Protein AF-A0A2N2MR19-F1 (afdb_monomer_lite)

pLDDT: mean 91.31, std 7.8, range [60.38, 98.38]

Radius of gyration: 13.55 Å; chains: 1; bounding box: 36×27×37 Å

Sequence (94 aa):
MSKTGAPLTHYILKITGTYNGVSVNQIGLSGLVTNTPYGPGSFEFVLGTTPVDSDDLLTIQVFSPTGTEVLGPVSIDTFASCSKNLQIINFQAK

Foldseek 3Di:
DDPVPDADWQKKKWKFFDDPNHTDTDIWTFQPDPPQPPHRRDIDDDPDDAFDWDDQGMWMWIGGNVRHTPGDTDGDTTGRDPVGNDDDDDDDDD

Structure (mmCIF, N/CA/C/O backbone):
data_AF-A0A2N2MR19-F1
#
_entry.id   AF-A0A2N2MR19-F1
#
loop_
_atom_site.group_PDB
_atom_site.id
_atom_site.type_symbol
_atom_site.label_atom_id
_atom_site.label_alt_id
_atom_site.label_comp_id
_atom_site.label_asym_id
_atom_site.label_entity_id
_atom_site.label_seq_id
_atom_site.pdbx_PDB_ins_code
_atom_site.Cartn_x
_atom_site.Cartn_y
_atom_site.Cartn_z
_atom_site.occupancy
_atom_site.B_iso_or_equiv
_atom_site.auth_seq_id
_atom_site.auth_comp_id
_atom_site.auth_asym_id
_atom_site.auth_atom_id
_atom_site.pdbx_PDB_model_num
ATOM 1 N N . MET A 1 1 ? 10.316 -5.908 -9.107 1.00 62.69 1 MET A N 1
ATOM 2 C CA . MET A 1 1 ? 11.019 -5.498 -7.869 1.00 62.69 1 MET A CA 1
ATOM 3 C C . MET A 1 1 ? 12.524 -5.539 -8.104 1.00 62.69 1 MET A C 1
ATOM 5 O O . MET A 1 1 ? 12.952 -6.249 -9.009 1.00 62.69 1 MET A O 1
ATOM 9 N N . SER A 1 2 ? 13.312 -4.734 -7.387 1.00 62.41 2 SER A N 1
ATOM 10 C CA . SER A 1 2 ? 14.753 -4.611 -7.647 1.00 62.41 2 SER A CA 1
ATOM 11 C C . SER A 1 2 ? 15.483 -5.916 -7.336 1.00 62.41 2 SER A C 1
ATOM 13 O O . SER A 1 2 ? 15.294 -6.480 -6.263 1.00 62.41 2 SER A O 1
ATOM 15 N N . LYS A 1 3 ? 16.320 -6.382 -8.269 1.00 69.06 3 LYS A N 1
ATOM 16 C CA . LYS A 1 3 ? 17.200 -7.551 -8.081 1.00 69.06 3 LYS A CA 1
ATOM 17 C C . LYS A 1 3 ? 18.569 -7.184 -7.500 1.00 69.06 3 LYS A C 1
ATOM 19 O O . LYS A 1 3 ? 19.364 -8.064 -7.202 1.00 69.06 3 LYS A O 1
ATOM 24 N N . THR A 1 4 ? 18.853 -5.889 -7.369 1.00 75.00 4 THR A N 1
ATOM 25 C CA . THR A 1 4 ? 20.146 -5.360 -6.908 1.00 75.00 4 THR A CA 1
ATOM 26 C C . THR A 1 4 ? 20.059 -4.722 -5.520 1.00 75.00 4 THR A C 1
ATOM 28 O O . THR A 1 4 ? 21.050 -4.191 -5.033 1.00 75.00 4 THR A O 1
ATOM 31 N N . GLY A 1 5 ? 18.873 -4.718 -4.897 1.00 75.06 5 GLY A N 1
ATOM 32 C CA . GLY A 1 5 ? 18.608 -4.002 -3.644 1.00 75.06 5 GLY A CA 1
ATOM 33 C C . GLY A 1 5 ? 18.423 -2.489 -3.810 1.00 75.06 5 GLY A C 1
ATOM 34 O O . GLY A 1 5 ? 18.114 -1.803 -2.840 1.00 75.06 5 GLY A O 1
ATOM 35 N N . ALA A 1 6 ? 18.565 -1.955 -5.030 1.00 85.44 6 ALA A N 1
ATOM 36 C CA . ALA A 1 6 ? 18.304 -0.543 -5.295 1.00 85.44 6 ALA A CA 1
ATOM 37 C C . ALA A 1 6 ? 16.829 -0.186 -5.005 1.00 85.44 6 ALA A C 1
ATOM 39 O O . ALA A 1 6 ? 15.941 -0.934 -5.433 1.00 85.44 6 ALA A O 1
ATOM 40 N N . PRO A 1 7 ? 16.549 0.939 -4.323 1.00 88.19 7 PRO A N 1
ATOM 41 C CA . PRO A 1 7 ? 15.186 1.374 -4.051 1.00 88.19 7 PRO A CA 1
ATOM 42 C C . PRO A 1 7 ? 14.441 1.662 -5.356 1.00 88.19 7 PRO A C 1
ATOM 44 O O . PRO A 1 7 ? 14.980 2.275 -6.277 1.00 88.19 7 PRO A O 1
ATOM 47 N N . LEU A 1 8 ? 13.186 1.227 -5.426 1.00 89.94 8 LEU A N 1
ATOM 48 C CA . LEU A 1 8 ? 12.313 1.502 -6.561 1.00 89.94 8 LEU A CA 1
ATOM 49 C C . LEU A 1 8 ? 11.469 2.740 -6.273 1.00 89.94 8 LEU A C 1
ATOM 51 O O . LEU A 1 8 ? 10.660 2.727 -5.348 1.00 89.94 8 LEU A O 1
ATOM 55 N N . THR A 1 9 ? 11.634 3.791 -7.072 1.00 93.94 9 THR A N 1
ATOM 56 C CA . THR A 1 9 ? 10.881 5.050 -6.961 1.00 93.94 9 THR A CA 1
ATOM 57 C C . THR A 1 9 ? 9.869 5.189 -8.095 1.00 93.94 9 THR A C 1
ATOM 59 O O . THR A 1 9 ? 10.037 4.586 -9.156 1.00 93.94 9 THR A O 1
ATOM 62 N N . HIS A 1 10 ? 8.826 5.991 -7.875 1.00 95.44 10 HIS A N 1
ATOM 63 C CA . HIS A 1 10 ? 7.726 6.248 -8.815 1.00 95.44 10 HIS A CA 1
ATOM 64 C C . HIS A 1 10 ? 6.864 5.022 -9.151 1.00 95.44 10 HIS A C 1
ATOM 66 O O . HIS A 1 10 ? 6.086 5.056 -10.104 1.00 95.44 10 HIS A O 1
ATOM 72 N N . TYR A 1 11 ? 6.977 3.940 -8.377 1.00 96.19 11 TYR A N 1
ATOM 73 C CA . TYR A 1 11 ? 6.047 2.821 -8.486 1.00 96.19 11 TYR A CA 1
ATOM 74 C C . TYR A 1 11 ? 4.734 3.209 -7.826 1.00 96.19 11 TYR A C 1
ATOM 76 O O . TYR A 1 11 ? 4.722 3.916 -6.818 1.00 96.19 11 TYR A O 1
ATOM 84 N N . ILE A 1 12 ? 3.639 2.734 -8.405 1.00 97.56 12 ILE A N 1
ATOM 85 C CA . ILE A 1 12 ? 2.295 3.031 -7.933 1.00 97.56 12 ILE A CA 1
ATOM 86 C C . ILE A 1 12 ? 1.918 1.954 -6.929 1.00 97.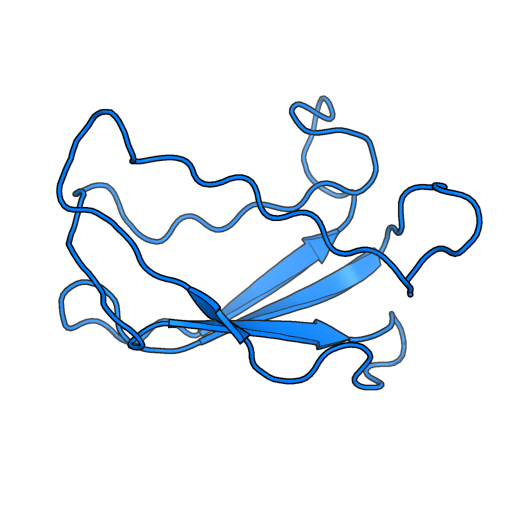56 12 ILE A C 1
ATOM 88 O O . ILE A 1 12 ? 1.923 0.769 -7.256 1.00 97.56 12 ILE A O 1
ATOM 92 N N . LEU A 1 13 ? 1.577 2.364 -5.716 1.00 97.12 13 LEU A N 1
ATOM 93 C CA . LEU A 1 13 ? 1.002 1.491 -4.709 1.00 97.12 13 LEU A CA 1
ATOM 94 C C . LEU A 1 13 ? -0.471 1.821 -4.574 1.00 97.12 13 LEU A C 1
ATOM 96 O O . LEU A 1 13 ? -0.846 2.990 -4.498 1.00 97.12 13 LEU A O 1
ATOM 100 N N . LYS A 1 14 ? -1.304 0.791 -4.537 1.00 97.81 14 LYS A N 1
ATOM 101 C CA . LYS A 1 14 ? -2.741 0.932 -4.330 1.00 97.81 14 LYS A CA 1
ATOM 102 C C . LY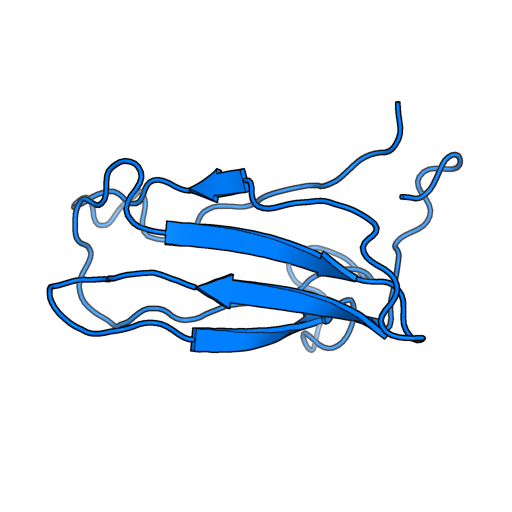S A 1 14 ? -3.130 0.120 -3.112 1.00 97.81 14 LYS A C 1
ATOM 104 O O . LYS A 1 14 ? -2.871 -1.079 -3.096 1.00 97.81 14 LYS A O 1
ATOM 109 N N . ILE A 1 15 ? -3.751 0.766 -2.130 1.00 97.81 15 ILE A N 1
ATOM 110 C CA . ILE A 1 15 ? -4.354 0.091 -0.980 1.00 97.81 15 ILE A CA 1
ATOM 111 C C . ILE A 1 15 ? -5.874 0.176 -1.082 1.00 97.81 15 ILE A C 1
ATOM 113 O O . ILE A 1 15 ? -6.443 1.255 -1.274 1.00 97.81 15 ILE A O 1
ATOM 117 N N . THR A 1 16 ? -6.532 -0.973 -0.983 1.00 98.38 16 THR A N 1
ATOM 118 C CA . THR A 1 16 ? -7.986 -1.103 -1.100 1.00 98.38 16 THR A CA 1
ATOM 119 C C . THR A 1 16 ? -8.561 -2.010 -0.037 1.00 98.38 16 THR A C 1
ATOM 121 O O . THR A 1 16 ? -7.904 -2.958 0.382 1.00 98.38 16 THR A O 1
ATOM 124 N N . GLY A 1 17 ? -9.810 -1.767 0.348 1.00 97.62 17 GLY A N 1
ATOM 125 C CA . GLY A 1 17 ? -10.536 -2.639 1.261 1.00 97.62 17 GLY A CA 1
ATOM 126 C C . GLY A 1 17 ? -11.443 -1.858 2.195 1.00 97.62 17 GLY A C 1
ATOM 127 O O . GLY A 1 17 ? -11.997 -0.831 1.804 1.00 97.62 17 GLY A O 1
ATOM 128 N N . THR A 1 18 ? -11.587 -2.336 3.427 1.00 96.75 18 THR A N 1
ATOM 129 C CA . THR A 1 18 ? -12.373 -1.670 4.471 1.00 96.75 18 THR A CA 1
ATOM 130 C C . THR A 1 18 ? -11.550 -1.531 5.746 1.00 96.75 18 THR A C 1
ATOM 132 O O . THR A 1 18 ? -10.958 -2.498 6.211 1.00 96.75 18 THR A O 1
ATOM 135 N N . TYR A 1 19 ? -11.545 -0.338 6.339 1.00 95.50 19 TYR A N 1
ATOM 136 C CA . TYR A 1 19 ? -10.922 -0.058 7.631 1.00 95.50 19 TYR A CA 1
ATOM 137 C C . TYR A 1 19 ? -11.935 0.645 8.533 1.00 95.50 19 TYR A C 1
ATOM 139 O O . TYR A 1 19 ? -12.499 1.669 8.151 1.00 95.50 19 TYR A O 1
ATOM 147 N N . ASN A 1 20 ? -12.204 0.083 9.716 1.00 94.94 20 ASN A N 1
ATOM 148 C CA . ASN A 1 20 ? -13.193 0.613 10.666 1.00 94.94 20 ASN A CA 1
ATOM 149 C C . ASN A 1 20 ? -14.593 0.854 10.047 1.00 94.94 20 ASN A C 1
ATOM 151 O O . ASN A 1 20 ? -15.228 1.881 10.279 1.00 94.94 20 ASN A O 1
ATOM 155 N N . GLY A 1 21 ? -15.045 -0.061 9.182 1.00 94.69 21 GLY A N 1
ATOM 156 C CA . GLY A 1 21 ? -16.323 0.053 8.464 1.00 94.69 21 GLY A CA 1
ATOM 157 C C . GLY A 1 21 ? -16.344 1.072 7.315 1.00 94.69 21 GLY A C 1
ATOM 158 O O . GLY A 1 21 ? -17.373 1.222 6.660 1.00 94.69 21 GLY A O 1
ATOM 159 N N . VAL A 1 22 ? -15.228 1.754 7.039 1.00 95.12 22 VAL A N 1
ATOM 160 C CA . VAL A 1 22 ? -15.096 2.740 5.960 1.00 95.12 22 VAL A CA 1
ATOM 161 C C . VAL A 1 22 ? -14.303 2.147 4.800 1.00 95.12 22 VAL A C 1
ATOM 163 O O . VAL A 1 22 ? -13.274 1.502 4.998 1.00 95.12 22 VAL A O 1
ATOM 166 N N . SER A 1 23 ? -14.762 2.388 3.571 1.00 97.25 23 SER A N 1
ATOM 167 C CA . SER A 1 23 ? -14.039 1.971 2.367 1.00 97.25 23 SER A CA 1
ATOM 168 C C . SER A 1 23 ? -12.697 2.699 2.254 1.00 97.25 23 SER A C 1
ATOM 170 O O . SER A 1 23 ? -12.631 3.926 2.306 1.00 97.25 23 SER A O 1
ATOM 172 N N . VAL A 1 24 ? -11.638 1.937 1.999 1.00 97.81 24 VAL A N 1
ATOM 173 C CA . VAL A 1 24 ? -10.298 2.424 1.670 1.00 97.81 24 VAL A CA 1
ATOM 174 C C . VAL A 1 24 ? -10.057 2.201 0.179 1.00 97.81 24 VAL A C 1
ATOM 176 O O . VAL A 1 24 ? -10.277 1.108 -0.338 1.00 97.81 24 VAL A O 1
ATOM 179 N N . ASN A 1 25 ? -9.621 3.246 -0.520 1.00 97.81 25 ASN A N 1
ATOM 180 C CA . ASN A 1 25 ? -9.153 3.191 -1.904 1.00 97.81 25 ASN A CA 1
ATOM 181 C C . ASN A 1 25 ? -8.168 4.345 -2.118 1.00 97.81 25 ASN A C 1
ATOM 183 O O . ASN A 1 25 ? -8.557 5.436 -2.534 1.00 97.81 25 ASN A O 1
ATOM 187 N N . GLN A 1 26 ? -6.912 4.129 -1.734 1.00 98.00 26 GLN A N 1
ATOM 188 C CA . GLN A 1 26 ? -5.861 5.144 -1.794 1.00 98.00 26 GLN A CA 1
ATOM 189 C C . GLN A 1 26 ? -4.767 4.719 -2.773 1.00 98.00 26 GLN A C 1
ATOM 191 O O . GLN A 1 26 ? -4.497 3.530 -2.956 1.00 98.00 26 GLN A O 1
ATOM 196 N N . ILE A 1 27 ? -4.121 5.710 -3.386 1.00 97.31 27 ILE A N 1
ATOM 197 C CA . ILE A 1 27 ? -2.968 5.527 -4.267 1.00 97.31 27 ILE A CA 1
ATOM 198 C C . ILE A 1 27 ? -1.803 6.338 -3.706 1.00 97.31 27 ILE A C 1
ATOM 200 O O . ILE A 1 27 ? -1.968 7.503 -3.352 1.00 97.31 27 ILE A O 1
ATOM 204 N N . GLY A 1 28 ? -0.634 5.712 -3.644 1.00 95.69 28 GLY A N 1
ATOM 205 C CA . GLY A 1 28 ? 0.625 6.320 -3.238 1.00 95.69 28 GLY A CA 1
ATOM 206 C C . GLY A 1 28 ? 1.712 6.044 -4.268 1.00 95.69 28 GLY A C 1
ATOM 207 O O . GLY A 1 28 ? 1.597 5.128 -5.083 1.00 95.69 28 GLY A O 1
ATOM 208 N N . LEU A 1 29 ? 2.778 6.840 -4.233 1.00 96.12 29 LEU A N 1
ATOM 209 C CA . LEU A 1 29 ? 3.954 6.645 -5.076 1.00 96.12 29 LEU A CA 1
ATOM 210 C C . LEU A 1 29 ? 5.180 6.403 -4.202 1.00 96.12 29 LEU A C 1
ATOM 212 O O . LEU A 1 29 ? 5.414 7.129 -3.234 1.00 96.12 29 LEU A O 1
ATOM 216 N N . SER A 1 30 ? 5.978 5.399 -4.558 1.00 95.69 30 SER A N 1
ATOM 217 C CA . SER A 1 30 ? 7.234 5.138 -3.860 1.00 95.69 30 SER A CA 1
ATOM 218 C C . SER A 1 30 ? 8.262 6.247 -4.105 1.00 95.69 30 SER A C 1
ATOM 220 O O . SER A 1 30 ? 8.389 6.784 -5.206 1.00 95.69 30 SER A O 1
ATOM 222 N N . GLY A 1 31 ? 9.035 6.571 -3.075 1.00 94.62 31 GLY A N 1
ATOM 223 C CA . GLY A 1 31 ? 10.092 7.579 -3.096 1.00 94.62 31 GLY A CA 1
ATOM 224 C C . GLY A 1 31 ? 9.627 9.028 -2.982 1.00 94.62 31 GLY A C 1
ATOM 225 O O . GLY A 1 31 ? 10.434 9.924 -3.213 1.00 94.62 31 GLY A O 1
ATOM 226 N N . LEU A 1 32 ? 8.360 9.272 -2.621 1.00 93.88 32 LEU A N 1
ATOM 227 C CA . LEU A 1 32 ? 7.838 10.631 -2.409 1.00 93.88 32 LEU A CA 1
ATOM 228 C C . LEU A 1 32 ? 7.769 11.062 -0.936 1.00 93.88 32 LEU A C 1
ATOM 230 O O . LEU A 1 32 ? 7.474 12.224 -0.661 1.00 93.88 32 LEU A O 1
ATOM 234 N N . VAL A 1 33 ? 8.050 10.165 0.017 1.00 92.62 33 VAL A N 1
ATOM 235 C CA . VAL A 1 33 ? 8.064 10.519 1.445 1.00 92.62 33 VAL A CA 1
ATOM 236 C C . VAL A 1 33 ? 9.276 11.410 1.738 1.00 92.62 33 VAL A C 1
ATOM 238 O O . VAL A 1 33 ? 10.430 11.015 1.538 1.00 92.62 33 VAL A O 1
ATOM 241 N N . THR A 1 34 ? 9.018 12.629 2.213 1.00 90.94 34 THR A N 1
ATOM 242 C CA . THR A 1 34 ? 10.060 13.622 2.511 1.00 90.94 34 THR A CA 1
ATOM 243 C C . THR A 1 34 ? 10.964 13.149 3.646 1.00 90.94 34 THR A C 1
ATOM 245 O O . THR A 1 34 ? 10.549 12.392 4.518 1.00 90.94 34 THR A O 1
ATOM 248 N N . ASN A 1 35 ? 12.232 13.569 3.630 1.00 91.12 35 ASN A N 1
ATOM 249 C CA . ASN A 1 35 ? 13.265 13.155 4.595 1.00 91.12 35 ASN A CA 1
ATOM 250 C C . ASN A 1 35 ? 13.567 11.642 4.632 1.00 91.12 35 ASN A C 1
ATOM 252 O O . ASN A 1 35 ? 14.395 11.207 5.430 1.00 91.12 35 ASN A O 1
ATOM 256 N N . THR A 1 36 ? 12.957 10.840 3.752 1.00 88.31 36 THR A N 1
ATOM 257 C CA . THR A 1 36 ? 13.240 9.406 3.565 1.00 88.31 36 THR A CA 1
ATOM 258 C C . THR A 1 36 ? 13.285 8.584 4.869 1.00 88.31 36 THR A C 1
ATOM 260 O O . THR A 1 36 ? 14.216 7.796 5.048 1.00 88.31 36 THR A O 1
ATOM 263 N N . PRO A 1 37 ? 12.304 8.714 5.786 1.00 88.75 37 PRO A N 1
ATOM 264 C CA . PRO A 1 37 ? 12.345 8.084 7.113 1.00 88.75 37 PRO A CA 1
ATOM 265 C C . PRO A 1 37 ? 12.454 6.554 7.056 1.00 88.75 37 PRO A C 1
ATOM 267 O O . PRO A 1 37 ? 13.014 5.940 7.960 1.00 88.75 37 PRO A O 1
ATOM 270 N N . TYR A 1 38 ? 11.969 5.946 5.968 1.00 88.31 38 TYR A N 1
ATOM 271 C CA . TYR A 1 38 ? 12.023 4.501 5.715 1.00 88.31 38 TYR A CA 1
ATOM 272 C C . TYR A 1 38 ? 12.837 4.159 4.454 1.00 88.31 38 TYR A C 1
ATOM 274 O O . TYR A 1 38 ? 12.660 3.109 3.841 1.00 88.31 38 TYR A O 1
ATOM 282 N N . GLY A 1 39 ? 13.722 5.069 4.042 1.00 91.06 39 GLY A N 1
ATOM 283 C CA . GLY A 1 39 ? 14.594 4.933 2.880 1.00 91.06 39 GLY A CA 1
ATOM 284 C C . GLY A 1 39 ? 14.051 5.567 1.589 1.00 91.06 39 GLY A C 1
ATOM 285 O O . GLY A 1 39 ? 12.894 5.992 1.525 1.00 91.06 39 GLY A O 1
ATOM 286 N N . PRO A 1 40 ? 14.878 5.648 0.527 1.00 92.44 40 PRO A N 1
ATOM 287 C CA . PRO A 1 40 ? 14.561 6.427 -0.678 1.00 92.44 40 PRO A CA 1
ATOM 288 C C . PRO A 1 40 ? 13.431 5.862 -1.546 1.00 92.44 40 PRO A C 1
ATOM 290 O O . PRO A 1 40 ? 12.940 6.558 -2.422 1.00 92.44 40 PRO A O 1
ATOM 293 N N . GLY A 1 41 ? 13.038 4.602 -1.338 1.00 92.12 41 GLY A N 1
ATOM 294 C CA . GLY A 1 41 ? 11.914 3.954 -2.030 1.00 92.12 41 GLY A CA 1
ATOM 295 C C . GLY A 1 41 ? 10.638 3.892 -1.188 1.00 92.12 41 GLY A C 1
ATOM 296 O O . GLY A 1 41 ? 9.734 3.131 -1.516 1.00 92.12 41 GLY A O 1
ATOM 297 N N . SER A 1 42 ? 10.584 4.628 -0.076 1.00 93.31 42 SER A N 1
ATOM 298 C CA . SER A 1 42 ? 9.479 4.552 0.883 1.00 93.31 42 SER A CA 1
ATOM 299 C C . SER A 1 42 ? 8.165 5.116 0.343 1.00 93.31 42 SER A C 1
ATOM 301 O O . SER A 1 42 ? 8.137 5.958 -0.553 1.00 93.31 42 SER A O 1
ATOM 303 N N . PHE A 1 43 ? 7.066 4.634 0.908 1.00 94.19 43 PHE A N 1
ATOM 304 C CA . PHE A 1 43 ? 5.699 5.091 0.679 1.00 94.19 43 PHE A CA 1
ATOM 305 C C . PHE A 1 43 ? 4.971 5.091 2.027 1.00 94.19 43 PHE A C 1
ATOM 307 O O . PHE A 1 43 ? 5.414 4.425 2.964 1.00 94.19 43 PHE A O 1
ATOM 314 N N . GLU A 1 44 ? 3.862 5.818 2.128 1.00 94.06 44 GLU A N 1
ATOM 315 C CA . GLU A 1 44 ? 3.066 5.885 3.353 1.00 94.06 44 GLU A CA 1
ATOM 316 C C . GLU A 1 44 ? 1.573 5.955 3.016 1.00 94.06 44 GLU A C 1
ATOM 318 O O . GLU A 1 44 ? 1.175 6.639 2.073 1.00 94.06 44 GLU A O 1
ATOM 323 N N . PHE A 1 45 ? 0.760 5.242 3.799 1.00 95.06 45 PHE A N 1
ATOM 324 C CA . PHE A 1 45 ? -0.697 5.313 3.765 1.00 95.06 45 PHE A CA 1
ATOM 325 C C . PHE A 1 45 ? -1.215 5.536 5.181 1.00 95.06 45 PHE A C 1
ATOM 327 O O . PHE A 1 45 ? -0.927 4.750 6.082 1.00 95.06 45 PHE A O 1
ATOM 334 N N . VAL A 1 46 ? -2.014 6.583 5.367 1.00 94.56 46 VAL A N 1
ATOM 335 C CA . VAL A 1 46 ? -2.688 6.855 6.639 1.00 94.56 46 VAL A CA 1
ATOM 336 C C . VAL A 1 46 ? -4.124 6.346 6.528 1.00 94.56 46 VAL A C 1
ATOM 338 O O . VAL A 1 46 ? -4.925 6.864 5.749 1.00 94.56 46 VAL A O 1
ATOM 341 N N . LEU A 1 47 ? -4.447 5.301 7.292 1.00 94.25 47 LEU A N 1
ATOM 342 C CA . LEU A 1 47 ? -5.773 4.666 7.281 1.00 94.25 47 LEU A CA 1
ATOM 343 C C . LEU A 1 47 ? -6.780 5.374 8.201 1.00 94.25 47 LEU A C 1
ATOM 345 O O . LEU A 1 47 ? -7.986 5.300 7.983 1.00 94.25 47 LEU A O 1
ATOM 349 N N . GLY A 1 48 ? -6.286 6.071 9.225 1.00 91.38 48 GLY A N 1
ATOM 350 C CA . GLY A 1 48 ? -7.084 6.778 10.220 1.00 91.38 48 GLY A CA 1
ATOM 351 C C . GLY A 1 48 ? -6.257 7.124 11.457 1.00 91.38 48 GLY A C 1
ATOM 352 O O . GLY A 1 48 ? -5.040 6.954 11.468 1.00 91.38 48 GLY A O 1
ATOM 353 N N . THR A 1 49 ? -6.920 7.605 12.508 1.00 90.50 49 THR A N 1
ATOM 354 C CA . THR A 1 49 ? -6.281 8.011 13.777 1.00 90.50 49 THR A CA 1
ATOM 355 C C . THR A 1 49 ? -6.553 7.052 14.938 1.00 90.50 49 THR A C 1
ATOM 357 O O . THR A 1 49 ? -5.944 7.179 15.998 1.00 90.50 49 THR A O 1
ATOM 360 N N . THR A 1 50 ? -7.450 6.083 14.751 1.00 90.19 50 THR A N 1
ATOM 361 C CA . THR A 1 50 ? -7.798 5.066 15.749 1.00 90.19 50 THR A CA 1
ATOM 362 C C . THR A 1 50 ? -7.228 3.717 15.315 1.00 90.19 50 THR A C 1
ATOM 364 O O . THR A 1 50 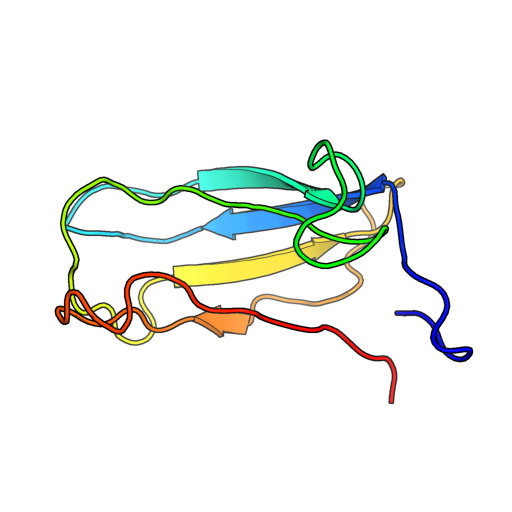? -7.519 3.304 14.190 1.00 90.19 50 THR A O 1
ATOM 367 N N . PRO A 1 51 ? -6.439 3.023 16.159 1.00 91.38 51 PRO A N 1
ATOM 368 C CA . PRO A 1 51 ? -6.012 1.650 15.897 1.00 91.38 51 PRO A CA 1
ATOM 369 C C . PRO A 1 51 ? -7.218 0.709 15.892 1.00 91.38 51 PRO A C 1
ATOM 371 O O . PRO A 1 51 ? -8.011 0.720 16.833 1.00 91.38 51 PRO A O 1
ATOM 374 N N . VAL A 1 52 ? -7.352 -0.096 14.843 1.00 92.75 52 VAL A N 1
ATOM 375 C CA . VAL A 1 52 ? -8.457 -1.044 14.662 1.00 92.75 52 VAL A CA 1
ATOM 376 C C . VAL A 1 52 ? -7.888 -2.361 14.150 1.00 92.75 52 VAL A C 1
ATOM 378 O O . VAL A 1 52 ? -6.973 -2.356 13.325 1.00 92.75 52 VAL A O 1
ATOM 381 N N . ASP A 1 53 ? -8.411 -3.481 14.646 1.00 93.94 53 ASP A N 1
ATOM 382 C CA . ASP A 1 53 ? -8.100 -4.795 14.087 1.00 93.94 53 ASP A CA 1
ATOM 383 C C . ASP A 1 53 ? -8.753 -4.921 12.707 1.00 93.94 53 ASP A C 1
ATOM 385 O O . ASP A 1 53 ? -9.944 -4.646 12.539 1.00 93.94 53 ASP A O 1
ATOM 389 N N . SER A 1 54 ? -7.973 -5.334 11.716 1.00 93.31 54 SER A N 1
ATOM 390 C CA . SER A 1 54 ? -8.496 -5.764 10.425 1.00 93.31 54 SER A CA 1
ATOM 391 C C . SER A 1 54 ? -7.743 -7.013 10.002 1.00 93.31 54 SER A C 1
ATOM 393 O O . SER A 1 54 ? -6.523 -7.046 10.117 1.00 93.31 54 SER A O 1
ATOM 395 N N . ASP A 1 55 ? -8.487 -8.035 9.595 1.00 95.19 55 ASP A N 1
ATOM 396 C CA . ASP A 1 55 ? -7.977 -9.362 9.246 1.00 95.19 55 ASP A CA 1
ATOM 397 C C . ASP A 1 55 ? -8.470 -9.676 7.835 1.00 95.19 55 ASP A C 1
ATOM 399 O O . ASP A 1 55 ? -9.683 -9.731 7.609 1.00 95.19 55 ASP A O 1
ATOM 403 N N . ASP A 1 56 ? -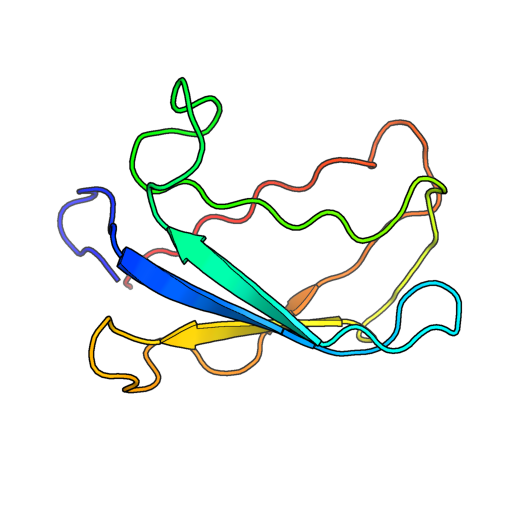7.550 -9.732 6.871 1.00 94.31 56 ASP A N 1
ATOM 404 C CA . ASP A 1 56 ? -7.855 -9.915 5.443 1.00 94.31 56 ASP A CA 1
ATOM 405 C C . ASP A 1 56 ? -8.833 -8.870 4.838 1.00 94.31 56 ASP A C 1
ATOM 407 O O . ASP A 1 56 ? -9.415 -9.071 3.768 1.00 94.31 56 ASP A O 1
ATOM 411 N N . LEU A 1 57 ? -9.019 -7.709 5.485 1.00 96.81 57 LEU A N 1
ATOM 412 C CA . LEU A 1 57 ? -9.940 -6.657 5.012 1.00 96.81 57 LEU A CA 1
ATOM 413 C C . LEU A 1 57 ? -9.271 -5.573 4.165 1.00 96.81 57 LEU A C 1
ATOM 415 O O . LEU A 1 57 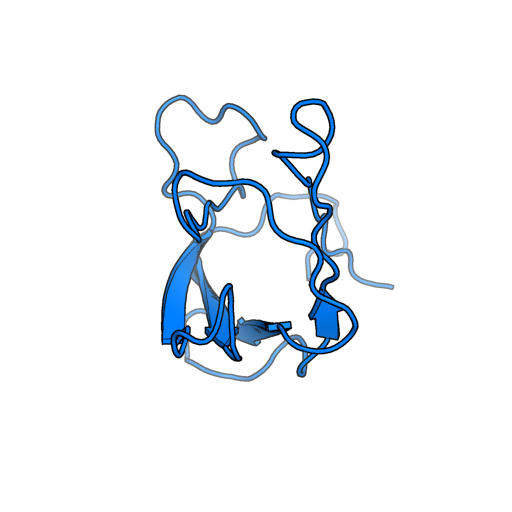? -9.973 -4.762 3.554 1.00 96.81 57 LEU A O 1
ATOM 419 N N . LEU A 1 58 ? -7.940 -5.528 4.138 1.00 97.38 58 LEU A N 1
ATOM 420 C CA . LEU A 1 58 ? -7.151 -4.581 3.358 1.00 97.38 58 LEU A CA 1
ATOM 421 C C . LEU A 1 58 ? -6.195 -5.338 2.451 1.00 97.38 58 LEU A C 1
ATOM 423 O O . LEU A 1 58 ? -5.624 -6.353 2.828 1.00 97.38 58 LEU A O 1
ATOM 427 N N . THR A 1 59 ? -5.991 -4.811 1.252 1.00 97.62 59 THR A N 1
ATOM 428 C CA . THR A 1 59 ? -5.069 -5.366 0.263 1.00 97.62 59 THR A CA 1
ATOM 429 C C . THR A 1 59 ? -4.192 -4.271 -0.308 1.00 97.62 59 THR A C 1
ATOM 431 O O . THR A 1 59 ? -4.656 -3.150 -0.525 1.00 97.62 59 THR A O 1
ATOM 434 N N . ILE A 1 60 ? -2.935 -4.603 -0.591 1.00 97.00 60 ILE A N 1
ATOM 435 C CA . ILE A 1 60 ? -2.002 -3.741 -1.311 1.00 97.00 60 ILE A CA 1
ATOM 436 C C . ILE A 1 60 ? -1.591 -4.372 -2.637 1.00 97.00 60 ILE A C 1
ATOM 438 O O . ILE A 1 60 ? -1.328 -5.569 -2.720 1.00 97.00 60 ILE A O 1
ATOM 442 N N . GLN A 1 61 ? -1.525 -3.547 -3.675 1.00 96.62 61 GLN A N 1
ATOM 443 C CA . GLN A 1 61 ? -1.020 -3.889 -5.001 1.00 96.62 61 GLN A CA 1
ATOM 444 C C . GLN A 1 61 ? 0.108 -2.936 -5.380 1.00 96.62 61 GLN A C 1
ATOM 446 O O . GLN A 1 61 ? 0.122 -1.776 -4.954 1.00 96.62 61 GLN A O 1
ATOM 451 N N . VAL A 1 62 ? 1.025 -3.408 -6.224 1.00 96.25 62 VAL A N 1
ATOM 452 C CA . VAL A 1 62 ? 2.120 -2.588 -6.755 1.00 96.25 62 VAL A CA 1
ATOM 453 C C . VAL A 1 62 ? 2.118 -2.649 -8.273 1.00 96.25 62 VAL A C 1
ATOM 455 O O . VAL A 1 62 ? 2.134 -3.728 -8.865 1.00 96.25 62 VAL A O 1
ATOM 458 N N . PHE A 1 63 ? 2.179 -1.482 -8.902 1.00 96.69 63 PHE A N 1
ATOM 459 C CA . PHE A 1 63 ? 2.273 -1.319 -10.345 1.00 96.69 63 PHE A CA 1
ATOM 460 C C . PHE A 1 63 ? 3.552 -0.565 -10.711 1.00 96.69 63 PHE A C 1
ATOM 462 O O . PHE A 1 63 ? 4.085 0.236 -9.939 1.00 96.69 63 PHE A O 1
ATOM 469 N N . SER A 1 64 ? 4.051 -0.825 -11.914 1.00 95.31 64 SER A N 1
ATOM 470 C CA . SER A 1 64 ? 5.125 -0.048 -12.521 1.00 95.31 64 SER A CA 1
ATOM 471 C C . SER A 1 64 ? 4.667 1.398 -12.785 1.00 95.31 64 SER A C 1
ATOM 473 O O . SER A 1 64 ? 3.463 1.667 -12.818 1.00 95.31 64 SER A O 1
ATOM 475 N N . PRO A 1 65 ? 5.596 2.328 -13.080 1.00 95.62 65 PRO A N 1
ATOM 476 C CA . PRO A 1 65 ? 5.239 3.688 -13.500 1.00 95.62 65 PRO A CA 1
ATOM 477 C C . PRO A 1 65 ? 4.344 3.748 -14.753 1.00 95.62 65 PRO A C 1
ATOM 479 O O . PRO A 1 65 ? 3.673 4.745 -14.989 1.00 95.62 65 PRO A O 1
ATOM 482 N N . THR A 1 66 ? 4.322 2.682 -15.562 1.00 96.44 66 THR A N 1
ATOM 483 C CA . THR A 1 66 ? 3.469 2.555 -16.756 1.00 96.44 66 THR A CA 1
ATOM 484 C C . THR A 1 66 ? 2.104 1.924 -16.462 1.00 96.44 66 THR A C 1
ATOM 486 O O . THR A 1 66 ? 1.336 1.689 -17.390 1.00 96.44 66 THR A O 1
ATOM 489 N N . GLY A 1 67 ? 1.801 1.611 -15.197 1.00 95.12 67 GLY A N 1
ATOM 490 C CA . GLY A 1 67 ? 0.539 0.995 -14.777 1.00 95.12 67 GLY A CA 1
ATOM 491 C C . GLY A 1 67 ? 0.475 -0.524 -14.953 1.00 95.12 67 GLY A C 1
ATOM 492 O O . GLY A 1 67 ? -0.586 -1.116 -14.775 1.00 95.12 67 GLY A O 1
ATOM 493 N N . THR A 1 68 ? 1.585 -1.183 -15.288 1.00 96.62 68 THR A N 1
ATOM 494 C CA . THR A 1 68 ? 1.640 -2.648 -15.368 1.00 96.62 68 THR A CA 1
ATOM 495 C C . THR A 1 68 ? 1.682 -3.234 -13.964 1.00 96.62 68 THR A C 1
ATOM 497 O O . THR A 1 68 ? 2.497 -2.799 -13.155 1.00 96.62 68 THR A O 1
ATOM 500 N N . GLU A 1 69 ? 0.846 -4.228 -13.666 1.00 95.06 69 GLU A N 1
ATOM 501 C CA . GLU A 1 69 ? 0.894 -4.913 -12.372 1.00 95.06 69 GLU A CA 1
ATOM 502 C C . GLU A 1 69 ? 2.249 -5.615 -12.185 1.00 95.06 69 GLU A C 1
ATOM 504 O O . GLU A 1 69 ? 2.711 -6.363 -13.046 1.00 95.06 69 GLU A O 1
ATOM 509 N N . VAL A 1 70 ? 2.903 -5.334 -11.058 1.00 93.50 70 VAL A N 1
ATOM 510 C CA . VAL A 1 70 ? 4.187 -5.928 -10.647 1.00 93.50 70 VAL A CA 1
ATOM 511 C C . VAL A 1 70 ? 3.985 -6.863 -9.457 1.00 93.50 70 VAL A C 1
ATOM 513 O O . VAL A 1 70 ? 4.715 -7.844 -9.316 1.00 93.50 70 VAL A O 1
ATOM 516 N N . LEU A 1 71 ? 3.007 -6.552 -8.607 1.00 93.12 71 LEU A N 1
ATOM 517 C CA . LEU A 1 71 ? 2.543 -7.380 -7.505 1.00 93.12 71 LEU A CA 1
ATOM 518 C C . LEU A 1 71 ? 1.014 -7.303 -7.453 1.00 93.12 71 LEU A C 1
ATOM 520 O O . LEU A 1 71 ? 0.464 -6.207 -7.311 1.00 93.12 71 LEU A O 1
ATOM 524 N N . GLY A 1 72 ? 0.364 -8.464 -7.549 1.00 94.25 72 GLY A N 1
ATOM 525 C CA . GLY A 1 72 ? -1.074 -8.607 -7.324 1.00 94.25 72 GLY A CA 1
ATOM 526 C C . GLY A 1 72 ? -1.480 -8.290 -5.878 1.00 94.25 72 GLY A C 1
ATOM 527 O O . GLY A 1 72 ? -0.631 -7.932 -5.062 1.00 94.25 72 GLY A O 1
ATOM 528 N N . PRO A 1 73 ? -2.775 -8.388 -5.541 1.00 95.56 73 PRO A N 1
ATOM 529 C CA . PRO A 1 73 ? -3.259 -8.020 -4.216 1.00 95.56 73 PRO A CA 1
ATOM 530 C C . PRO A 1 73 ? -2.663 -8.931 -3.142 1.00 95.56 73 PRO A C 1
ATOM 532 O O . PRO A 1 73 ? -2.734 -10.155 -3.235 1.00 95.56 73 PRO A O 1
ATOM 535 N N . VAL A 1 74 ? -2.087 -8.312 -2.116 1.00 95.12 74 VAL A N 1
ATOM 536 C CA . VAL A 1 74 ? -1.577 -8.973 -0.911 1.00 95.12 74 VAL A CA 1
ATOM 537 C C . VAL A 1 74 ? -2.341 -8.431 0.286 1.00 95.12 74 VAL A C 1
ATOM 539 O O . VAL A 1 74 ? -2.402 -7.211 0.451 1.00 95.12 74 VAL A O 1
ATOM 542 N N . SER A 1 75 ? -2.920 -9.314 1.100 1.00 95.44 75 SER A N 1
ATOM 543 C CA . SER A 1 75 ? -3.616 -8.924 2.328 1.00 95.44 75 SER A CA 1
ATOM 544 C C . SER A 1 75 ? -2.678 -8.247 3.323 1.00 95.44 75 SER A C 1
ATOM 546 O O . SER A 1 75 ? -1.504 -8.609 3.436 1.00 95.44 75 SER A O 1
ATOM 548 N N . ILE A 1 76 ? -3.209 -7.268 4.047 1.00 94.06 76 ILE A N 1
ATOM 549 C CA . ILE A 1 76 ? -2.540 -6.621 5.169 1.00 94.06 76 ILE A CA 1
ATOM 550 C C . ILE A 1 76 ? -3.485 -6.621 6.361 1.00 94.06 76 ILE A C 1
ATOM 552 O O . ILE A 1 76 ? -4.606 -6.123 6.254 1.00 94.06 76 ILE A O 1
ATOM 556 N N . ASP A 1 77 ? -2.965 -7.059 7.502 1.00 94.31 77 ASP A N 1
ATOM 557 C CA . ASP A 1 77 ? -3.675 -6.983 8.769 1.00 94.31 77 ASP A CA 1
ATOM 558 C C . ASP A 1 77 ? -3.244 -5.752 9.569 1.00 94.31 77 ASP A C 1
ATOM 560 O O . ASP A 1 77 ? -2.061 -5.374 9.603 1.00 94.31 77 ASP A O 1
ATOM 564 N N . THR A 1 78 ? -4.205 -5.143 10.259 1.00 94.19 78 THR A N 1
ATOM 565 C CA . THR A 1 78 ? -3.964 -4.082 11.246 1.00 94.19 78 THR A CA 1
ATOM 566 C C . THR A 1 78 ? -4.345 -4.550 12.639 1.00 94.19 78 THR A C 1
ATOM 568 O O . THR A 1 78 ? -5.077 -5.521 12.801 1.00 94.19 78 THR A O 1
ATOM 571 N N . PHE A 1 79 ? -3.854 -3.841 13.656 1.00 94.12 79 PHE A N 1
ATOM 572 C CA . PHE A 1 79 ? -4.021 -4.241 15.047 1.00 94.12 79 PHE A CA 1
ATOM 573 C C . PHE A 1 79 ? -4.617 -3.104 15.883 1.00 94.12 79 PHE A C 1
ATOM 575 O O . PHE A 1 79 ? -4.148 -1.966 15.818 1.00 94.12 79 PHE A O 1
ATOM 582 N N . ALA A 1 80 ? -5.567 -3.420 16.761 1.00 91.81 80 ALA A N 1
ATOM 583 C CA . ALA A 1 80 ? -6.157 -2.523 17.756 1.00 91.81 80 ALA A CA 1
ATOM 584 C C . ALA A 1 80 ? -5.211 -2.277 18.950 1.00 91.81 80 ALA A C 1
ATO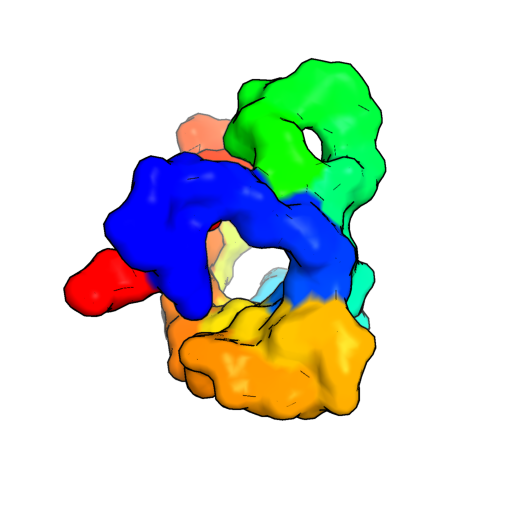M 586 O O . ALA A 1 80 ? -5.612 -2.245 20.113 1.00 91.81 80 ALA A O 1
ATOM 587 N N . SER A 1 81 ? -3.917 -2.122 18.676 1.00 90.69 81 SER A N 1
ATOM 588 C CA . SER A 1 81 ? -2.886 -1.861 19.672 1.00 90.69 81 SER A CA 1
ATOM 589 C C . SER A 1 81 ? -2.145 -0.583 19.319 1.00 90.69 81 SER A C 1
ATOM 591 O O . SER A 1 81 ? -1.571 -0.465 18.238 1.00 90.69 81 SER A O 1
ATOM 593 N N . CYS A 1 82 ? -2.092 0.366 20.257 1.00 81.75 82 CYS A N 1
ATOM 594 C CA . CYS A 1 82 ? -1.373 1.626 20.060 1.00 81.75 82 CYS A CA 1
ATOM 595 C C . CYS A 1 82 ? 0.123 1.427 19.770 1.00 81.75 82 CYS A C 1
ATOM 597 O O . CYS A 1 82 ? 0.730 2.290 19.148 1.00 81.75 82 CYS A O 1
ATOM 599 N N . SER A 1 83 ? 0.719 0.305 20.191 1.00 86.31 83 SER A N 1
ATOM 600 C CA . SER A 1 83 ? 2.121 -0.023 19.901 1.00 86.31 83 SER A CA 1
ATOM 601 C C . SER A 1 83 ? 2.336 -0.685 18.533 1.00 86.31 83 SER A C 1
ATOM 603 O O . SER A 1 83 ? 3.476 -0.965 18.173 1.00 86.31 83 SER A O 1
ATOM 605 N N . LYS A 1 84 ? 1.265 -0.936 17.767 1.00 85.06 84 LYS A N 1
ATOM 606 C CA . LYS A 1 84 ? 1.284 -1.556 16.431 1.00 85.06 84 LYS A CA 1
ATOM 607 C C . LYS A 1 84 ? 0.570 -0.690 15.384 1.00 85.06 84 LYS A C 1
ATOM 609 O O . LYS A 1 84 ? -0.047 -1.204 14.456 1.00 85.06 84 LYS A O 1
ATOM 614 N N . ASN A 1 85 ? 0.641 0.629 15.542 1.00 81.44 85 ASN A N 1
ATOM 615 C CA . ASN A 1 85 ? 0.022 1.601 14.638 1.00 81.44 85 ASN A CA 1
ATOM 616 C C . ASN A 1 85 ? 0.865 1.916 13.385 1.00 81.44 85 ASN A C 1
ATOM 618 O O . ASN A 1 85 ? 0.381 2.617 12.500 1.00 81.44 85 ASN A O 1
ATOM 622 N N . LEU A 1 86 ? 2.101 1.410 13.304 1.00 86.62 86 LEU A N 1
ATOM 623 C CA . LEU A 1 86 ? 2.974 1.502 12.134 1.00 86.62 86 LEU A CA 1
ATOM 624 C C . LEU A 1 86 ? 3.437 0.102 11.722 1.00 86.62 86 LEU A C 1
ATOM 626 O O . LEU A 1 86 ? 4.043 -0.619 12.515 1.00 86.62 86 LEU A O 1
ATOM 630 N N . GLN A 1 87 ? 3.191 -0.254 10.462 1.00 88.44 87 GLN A N 1
ATOM 631 C CA . GLN A 1 87 ? 3.681 -1.485 9.852 1.00 88.44 87 GLN A CA 1
ATOM 632 C C . GLN A 1 87 ? 4.592 -1.137 8.671 1.00 88.44 87 GLN A C 1
ATOM 634 O O . GLN A 1 87 ? 4.211 -0.367 7.792 1.00 88.44 87 GLN A O 1
ATOM 639 N N . ILE A 1 88 ? 5.803 -1.698 8.654 1.00 87.69 88 ILE A N 1
ATOM 640 C CA . ILE A 1 88 ? 6.761 -1.514 7.559 1.00 87.69 88 ILE A CA 1
ATOM 641 C C . ILE A 1 88 ? 6.720 -2.757 6.676 1.00 87.69 88 ILE A C 1
ATOM 643 O O . ILE A 1 88 ? 7.065 -3.851 7.121 1.00 87.69 88 ILE A O 1
ATOM 647 N N . ILE A 1 89 ? 6.326 -2.573 5.416 1.00 86.25 89 ILE A N 1
ATOM 648 C CA . ILE A 1 89 ? 6.252 -3.639 4.415 1.00 86.25 89 ILE A CA 1
ATOM 649 C C . ILE A 1 89 ? 7.342 -3.396 3.373 1.00 86.25 89 ILE A C 1
ATOM 651 O O . ILE A 1 89 ? 7.389 -2.334 2.752 1.00 86.25 89 ILE A O 1
ATOM 655 N N . ASN A 1 90 ? 8.216 -4.385 3.174 1.00 86.56 90 ASN A N 1
ATOM 656 C CA . ASN A 1 90 ? 9.268 -4.328 2.163 1.00 86.56 90 ASN A CA 1
ATOM 657 C C . ASN A 1 90 ? 9.033 -5.366 1.061 1.00 86.56 90 ASN A C 1
ATOM 659 O O . ASN A 1 90 ? 8.896 -6.560 1.326 1.00 86.56 90 ASN A O 1
ATOM 663 N N . PHE A 1 91 ? 9.053 -4.902 -0.183 1.00 84.88 91 PHE A N 1
ATOM 664 C CA . PHE A 1 91 ? 8.773 -5.695 -1.371 1.00 84.88 91 PHE A CA 1
ATOM 665 C C . PHE A 1 91 ? 10.075 -6.016 -2.114 1.00 84.88 91 PHE A C 1
ATOM 667 O O . PHE A 1 91 ? 10.723 -5.125 -2.665 1.00 84.88 91 PHE A O 1
ATOM 674 N N . GLN A 1 92 ? 10.456 -7.295 -2.155 1.00 79.88 92 GLN A N 1
ATOM 675 C CA . GLN A 1 92 ? 11.700 -7.750 -2.786 1.00 79.88 92 GLN A CA 1
ATOM 676 C C . GLN A 1 92 ? 11.437 -8.724 -3.936 1.00 79.88 92 GLN A C 1
ATOM 678 O O . GLN A 1 92 ? 10.512 -9.535 -3.885 1.00 79.88 92 GLN A O 1
ATOM 683 N N . ALA A 1 93 ? 12.259 -8.645 -4.989 1.00 73.88 93 ALA A N 1
ATOM 684 C CA . ALA A 1 93 ? 12.252 -9.678 -6.020 1.00 73.88 93 ALA A CA 1
ATOM 685 C C . ALA A 1 93 ? 12.780 -10.988 -5.424 1.00 73.88 93 ALA A C 1
ATOM 687 O O . ALA A 1 93 ? 13.695 -10.956 -4.604 1.00 73.88 93 ALA A O 1
ATOM 688 N N . LYS A 1 94 ? 12.209 -12.114 -5.860 1.00 60.38 94 LYS A N 1
ATOM 689 C CA . LYS A 1 94 ? 12.841 -13.422 -5.673 1.00 60.38 94 LYS A CA 1
ATOM 690 C C . LYS A 1 94 ? 14.114 -13.530 -6.507 1.00 60.38 94 LYS A C 1
ATOM 692 O O . LYS A 1 94 ? 14.136 -12.962 -7.629 1.00 60.38 94 LYS A O 1
#

Secondary structure (DSSP, 8-state):
--SSSPPP-S-EEEEEEEETTEEEEEEEETT-STT-TT-TT-------SS---EEEEEEEEEE-TTS-EEEEEEEEEE-S-GGGS---------